Protein AF-A0A3D5T058-F1 (afdb_monomer)

Sequence (94 aa):
LSMILLTVPLFYPLVQQLGFDLVWFGIIVVVITEISLITPPVGLNVFVLRGVLPEVPTREVFRGVFPFICADVVRLAILVAFPAITLWLTRFVR

Radius of gyration: 16.24 Å; Cα contacts (8 Å, |Δi|>4): 51; chains: 1; bounding box: 35×26×45 Å

Solvent-accessible surface area (backbone atoms only — not comparable to full-atom values): 5470 Å² total; per-residue (Å²): 110,73,63,55,72,53,48,47,73,66,44,46,64,56,42,52,73,74,69,50,63,65,66,57,51,49,52,51,54,51,54,55,50,56,51,45,34,61,38,83,92,64,16,47,60,58,55,55,48,38,74,77,41,74,87,56,56,69,69,58,55,51,59,70,43,44,65,55,54,54,52,50,51,52,52,48,52,49,46,68,76,37,53,62,68,66,42,50,62,57,64,74,75,105

Secondary structure (DSSP, 8-state):
-HHHHHHHHHHHHHHHHTT--HHHHHHHHHHHHHHHHHSTTT-HHHHHHHHH-TTS-HHHHHHHHHHHHHHHHHHHHHHHH-HHHHHHHHHHH-

pLDDT: mean 85.31, std 6.49, range [55.47, 93.81]

Mean predicted aligned error: 5.96 Å

Foldseek 3Di:
DVVCVVCCVVCVVVCVVVVHDSQLVVVLSVLVVVLVCCDPPNNVVLVVVCVVVVPDPSVVSNVVCVVVSVVSVVVSVCCVVCVCVSCVVVVVVD

Structure (mmCIF, N/CA/C/O backbone):
data_AF-A0A3D5T058-F1
#
_entry.id   AF-A0A3D5T058-F1
#
loop_
_atom_site.group_PDB
_atom_site.id
_atom_site.type_symbol
_atom_site.label_atom_id
_atom_site.label_alt_id
_atom_site.label_comp_id
_atom_site.label_asym_id
_atom_site.label_entity_id
_atom_site.label_seq_id
_atom_site.pdbx_PDB_ins_code
_atom_site.Cartn_x
_atom_site.Cartn_y
_atom_site.Cartn_z
_atom_site.occupancy
_atom_site.B_iso_or_equiv
_atom_site.auth_seq_id
_atom_site.auth_comp_id
_atom_site.auth_asym_id
_atom_site.auth_atom_id
_atom_site.pdbx_PDB_model_num
ATOM 1 N N . LEU A 1 1 ? 6.895 7.338 -0.029 1.00 65.44 1 LEU A N 1
ATOM 2 C CA . LEU A 1 1 ? 7.170 7.773 1.363 1.00 65.44 1 LEU A CA 1
ATOM 3 C C . LEU A 1 1 ? 6.514 9.115 1.691 1.00 65.44 1 LEU A C 1
ATOM 5 O O . LEU A 1 1 ? 5.745 9.164 2.640 1.00 65.44 1 LEU A O 1
ATOM 9 N N . SER A 1 2 ? 6.699 10.158 0.872 1.00 75.19 2 SER A N 1
ATOM 10 C CA . SER A 1 2 ? 6.047 11.468 1.071 1.00 75.19 2 SER A CA 1
ATOM 11 C C . SER A 1 2 ? 4.515 11.405 1.140 1.00 75.19 2 SER A C 1
ATOM 13 O O . SER A 1 2 ? 3.913 12.145 1.905 1.00 75.19 2 SER A O 1
ATOM 15 N N . MET A 1 3 ? 3.883 10.485 0.400 1.00 80.12 3 MET A N 1
ATOM 16 C CA . MET A 1 3 ? 2.431 10.289 0.458 1.00 80.12 3 MET A CA 1
ATOM 17 C C . MET A 1 3 ? 1.959 9.846 1.852 1.00 80.12 3 MET A C 1
ATOM 19 O O . MET A 1 3 ? 1.044 10.467 2.370 1.00 80.12 3 MET A O 1
ATOM 23 N N . ILE A 1 4 ? 2.619 8.861 2.488 1.00 84.56 4 ILE A N 1
ATOM 24 C CA . ILE A 1 4 ? 2.294 8.391 3.853 1.00 84.56 4 ILE A CA 1
ATOM 25 C C . ILE A 1 4 ? 2.375 9.539 4.857 1.00 84.56 4 ILE A C 1
ATOM 27 O O . ILE A 1 4 ? 1.473 9.716 5.670 1.00 84.56 4 ILE A O 1
ATOM 31 N N . LEU A 1 5 ? 3.462 10.314 4.811 1.00 86.56 5 LEU A N 1
ATOM 32 C CA . LEU A 1 5 ? 3.704 11.394 5.770 1.00 86.56 5 LEU A CA 1
ATOM 33 C C . LEU A 1 5 ? 2.637 12.490 5.701 1.00 86.56 5 LEU A C 1
ATOM 35 O O . LEU A 1 5 ? 2.419 13.180 6.689 1.00 86.56 5 LEU A O 1
ATOM 39 N N . LEU A 1 6 ? 1.970 12.636 4.555 1.00 88.31 6 LEU A N 1
ATOM 40 C CA . LEU A 1 6 ? 0.861 13.567 4.381 1.00 88.31 6 LEU A CA 1
ATOM 41 C C . LEU A 1 6 ? -0.487 12.924 4.722 1.00 88.31 6 LEU A C 1
ATOM 43 O O . LEU A 1 6 ? -1.290 13.534 5.424 1.00 88.31 6 LEU A O 1
ATOM 47 N N . THR A 1 7 ? -0.754 11.701 4.255 1.00 86.06 7 THR A N 1
ATOM 48 C CA . THR A 1 7 ? -2.057 11.057 4.464 1.00 86.06 7 THR A CA 1
ATOM 49 C C . THR A 1 7 ? -2.247 10.560 5.890 1.00 86.06 7 THR A C 1
ATOM 51 O O . THR A 1 7 ? -3.319 10.753 6.448 1.00 86.06 7 THR A O 1
ATOM 54 N N . VAL A 1 8 ? -1.243 9.965 6.534 1.00 90.06 8 VAL A N 1
ATOM 55 C CA . VAL A 1 8 ? -1.407 9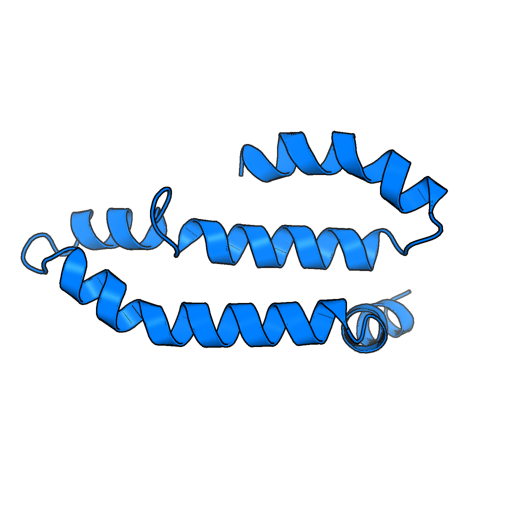.421 7.892 1.00 90.06 8 VAL A CA 1
ATOM 56 C C . VAL A 1 8 ? -1.863 10.480 8.896 1.00 90.06 8 VAL A C 1
ATOM 58 O O . VAL A 1 8 ? -2.932 10.284 9.461 1.00 90.06 8 VAL A O 1
ATOM 61 N N . PRO A 1 9 ? -1.157 11.603 9.124 1.00 90.56 9 PRO A N 1
ATOM 62 C CA . PRO A 1 9 ? -1.579 12.578 10.133 1.00 90.56 9 PRO A CA 1
ATOM 63 C C . PRO A 1 9 ? -2.902 13.268 9.783 1.00 90.56 9 PRO A C 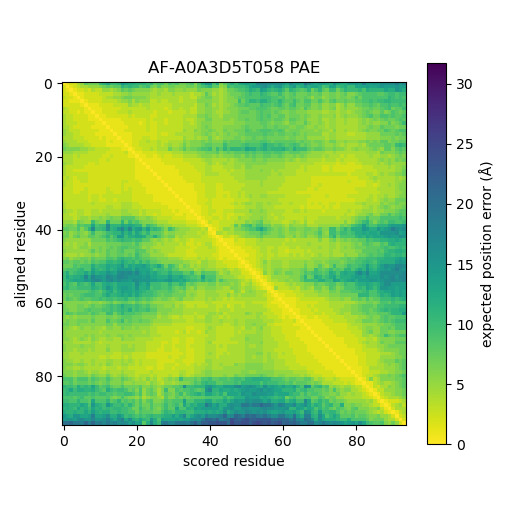1
ATOM 65 O O . PRO A 1 9 ? -3.636 13.662 10.684 1.00 90.56 9 PRO A O 1
ATOM 68 N N . LEU A 1 10 ? -3.231 13.376 8.491 1.00 92.19 10 LEU A N 1
ATOM 69 C CA . LEU A 1 10 ? -4.496 13.944 8.033 1.00 92.19 10 LEU A CA 1
ATOM 70 C C . LEU A 1 10 ? -5.685 13.013 8.320 1.00 92.19 10 LEU A C 1
ATOM 72 O O . LEU A 1 10 ? -6.721 13.462 8.806 1.00 92.19 10 LEU A O 1
ATOM 76 N N . PHE A 1 11 ? -5.542 11.718 8.029 1.00 90.81 11 PHE A N 1
ATOM 77 C CA . PHE A 1 11 ? -6.620 10.732 8.161 1.00 90.81 11 PHE A CA 1
ATOM 78 C C . PHE A 1 11 ? -6.672 10.069 9.543 1.00 90.81 11 PHE A C 1
ATOM 80 O O . PHE A 1 11 ? -7.738 9.618 9.952 1.00 90.81 11 PHE A O 1
ATOM 87 N N . TYR A 1 12 ? -5.570 10.052 10.294 1.00 90.69 12 TYR A N 1
ATOM 88 C CA . TYR A 1 12 ? -5.487 9.500 11.648 1.00 90.69 12 TYR A CA 1
ATOM 89 C C . TYR A 1 12 ? -6.613 9.981 12.581 1.00 90.69 12 TYR A C 1
ATOM 91 O O . TYR A 1 12 ? -7.327 9.129 13.115 1.00 90.69 12 TYR A O 1
ATOM 99 N N . PRO A 1 13 ? -6.844 11.300 12.770 1.00 92.94 13 PRO A N 1
ATOM 100 C CA . PRO A 1 13 ? -7.889 11.759 13.683 1.00 92.94 13 PRO A CA 1
ATOM 101 C C . PRO A 1 13 ? -9.289 11.373 13.198 1.00 92.94 13 PRO A C 1
ATOM 103 O O . PRO A 1 13 ? -10.183 11.183 14.016 1.00 92.94 13 PRO A O 1
ATOM 106 N N . LEU A 1 14 ? -9.491 11.239 11.885 1.00 93.50 14 LEU A N 1
ATOM 107 C CA . LEU A 1 14 ? -10.770 10.844 11.297 1.00 93.50 14 LEU A CA 1
ATOM 108 C C . LEU A 1 14 ? -11.047 9.353 11.527 1.00 93.50 14 LEU A C 1
ATOM 110 O O . LEU A 1 14 ? -12.131 8.986 11.968 1.00 93.50 14 LEU A O 1
ATOM 114 N N . VAL A 1 15 ? -10.046 8.499 11.308 1.00 92.25 15 VAL A N 1
ATOM 115 C CA . VAL A 1 15 ? -10.118 7.053 11.573 1.00 92.25 15 VAL A CA 1
ATOM 116 C C . VAL A 1 15 ? -10.371 6.786 13.058 1.00 92.25 15 VAL A C 1
ATOM 118 O O . VAL A 1 15 ? -11.220 5.962 13.397 1.00 92.25 15 VAL A O 1
ATOM 121 N N . GLN A 1 16 ? -9.693 7.528 13.939 1.00 92.25 16 GLN A N 1
ATOM 122 C CA . GLN A 1 16 ? -9.885 7.427 15.385 1.00 92.25 16 GLN A CA 1
ATOM 123 C C . GLN A 1 16 ? -11.303 7.836 15.811 1.00 92.25 16 GLN A C 1
ATOM 125 O O . GLN A 1 16 ? -11.922 7.143 16.614 1.00 92.25 16 GLN A O 1
ATOM 130 N N . GLN A 1 17 ? -11.838 8.931 15.260 1.00 92.69 17 GLN A N 1
ATOM 131 C CA . GLN A 1 17 ? -13.201 9.397 15.552 1.00 92.69 17 GLN A CA 1
ATOM 132 C C . GLN A 1 17 ? -14.280 8.420 15.079 1.00 92.69 17 GLN A C 1
ATOM 134 O O . GLN A 1 17 ? -15.310 8.278 15.731 1.00 92.69 17 GLN A O 1
ATOM 139 N N . LEU A 1 18 ? -14.034 7.722 13.970 1.00 91.38 18 LEU A N 1
ATOM 140 C CA . LEU A 1 18 ? -14.924 6.683 13.451 1.00 91.38 18 LEU A CA 1
ATOM 141 C C . LEU A 1 18 ? -14.836 5.361 14.240 1.00 91.38 18 LEU A C 1
ATOM 143 O O . LEU A 1 18 ? -15.585 4.433 13.947 1.00 91.38 18 LEU A O 1
ATOM 147 N N . GLY A 1 19 ? -13.948 5.262 15.239 1.00 87.62 19 GLY A N 1
ATOM 148 C CA . GLY A 1 19 ? -13.801 4.081 16.094 1.00 87.62 19 GLY A CA 1
ATOM 149 C C . GLY A 1 19 ? -13.049 2.914 15.449 1.00 87.62 19 GLY A C 1
ATOM 150 O O . GLY A 1 19 ? -13.122 1.792 15.948 1.00 87.62 19 GLY A O 1
ATOM 151 N N . PHE A 1 20 ? -12.333 3.150 14.347 1.00 87.38 20 PHE A N 1
ATOM 152 C CA . PHE A 1 20 ? -11.522 2.120 13.696 1.00 87.38 20 PHE A CA 1
ATOM 153 C C . PHE A 1 20 ? -10.194 1.888 14.430 1.00 87.38 20 PHE A C 1
ATOM 155 O O . PHE A 1 20 ? -9.625 2.799 15.036 1.00 87.38 20 PHE A O 1
ATOM 162 N N . ASP A 1 21 ? -9.661 0.665 14.332 1.00 87.94 21 ASP A N 1
ATOM 163 C CA . ASP A 1 21 ? -8.344 0.340 14.883 1.00 87.94 21 ASP A CA 1
ATOM 164 C C . ASP A 1 21 ? -7.231 0.990 14.039 1.00 87.94 21 ASP A C 1
ATOM 166 O O . ASP A 1 21 ? -7.137 0.819 12.819 1.00 87.94 21 ASP A O 1
ATOM 170 N N . LEU A 1 22 ? -6.360 1.741 14.708 1.00 89.06 22 LEU A N 1
ATOM 171 C CA . LEU A 1 22 ? -5.262 2.476 14.083 1.00 89.06 22 LEU A CA 1
ATOM 172 C C . LEU A 1 22 ? -4.167 1.555 13.527 1.00 89.06 22 LEU A C 1
ATOM 174 O O . LEU A 1 22 ? -3.475 1.930 12.582 1.00 89.06 22 LEU A O 1
ATOM 178 N N . VAL A 1 23 ? -4.024 0.347 14.075 1.00 88.44 23 VAL A N 1
ATOM 179 C CA . VAL A 1 23 ? -3.122 -0.686 13.554 1.00 88.44 23 VAL A CA 1
ATOM 180 C C . VAL A 1 23 ? -3.624 -1.177 12.203 1.00 88.44 23 VAL A C 1
ATOM 182 O O . VAL A 1 23 ? -2.847 -1.248 11.254 1.00 88.44 23 VAL A O 1
ATOM 185 N N . TRP A 1 24 ? -4.926 -1.455 12.088 1.00 89.62 24 TRP A N 1
ATOM 186 C CA . TRP A 1 24 ? -5.548 -1.835 10.815 1.00 89.62 24 TRP A CA 1
ATOM 187 C C . TRP A 1 24 ? -5.341 -0.749 9.755 1.00 89.62 24 TRP A C 1
ATOM 189 O O . TRP A 1 24 ? -4.886 -1.037 8.646 1.00 89.62 24 TRP A O 1
ATOM 199 N N . PHE A 1 25 ? -5.584 0.511 10.124 1.00 89.94 25 PHE A N 1
ATOM 200 C CA . PHE A 1 25 ? -5.338 1.648 9.240 1.00 89.94 25 PHE A CA 1
ATOM 201 C C . PHE A 1 25 ? -3.865 1.751 8.821 1.00 89.94 25 PHE A C 1
ATOM 203 O O . PHE A 1 25 ? -3.573 1.900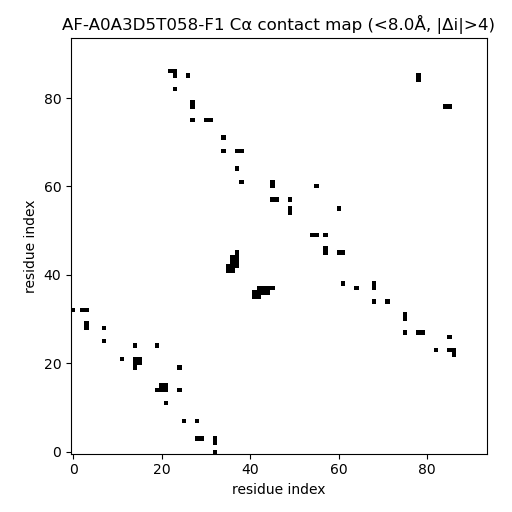 7.635 1.00 89.94 25 PHE A O 1
ATOM 210 N N . GLY A 1 26 ? -2.930 1.609 9.765 1.00 89.75 26 GLY A N 1
ATOM 211 C CA . GLY A 1 26 ? -1.497 1.619 9.479 1.00 89.75 26 GLY A CA 1
ATOM 212 C C . GLY A 1 26 ? -1.085 0.529 8.487 1.0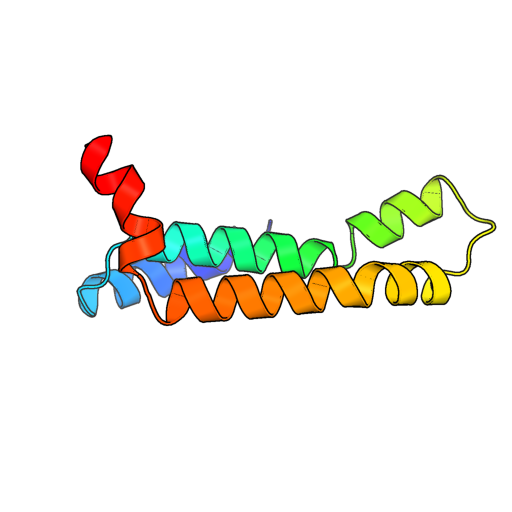0 89.75 26 GLY A C 1
ATOM 213 O O . GLY A 1 26 ? -0.371 0.817 7.527 1.00 89.75 26 GLY A O 1
ATOM 214 N N . ILE A 1 27 ? -1.588 -0.697 8.662 1.00 90.00 27 ILE A N 1
ATOM 215 C CA . ILE A 1 27 ? -1.324 -1.817 7.747 1.00 90.00 27 ILE A CA 1
ATOM 216 C C . ILE A 1 27 ? -1.822 -1.491 6.335 1.00 90.00 27 ILE A C 1
ATOM 218 O O . ILE A 1 27 ? -1.081 -1.670 5.369 1.00 90.00 27 ILE A O 1
ATOM 222 N N . ILE A 1 28 ? -3.040 -0.961 6.200 1.00 90.75 28 ILE A N 1
ATOM 223 C CA . ILE A 1 28 ? -3.593 -0.571 4.895 1.00 90.75 28 ILE A CA 1
ATOM 224 C C . ILE A 1 28 ? -2.727 0.492 4.223 1.00 90.75 28 ILE A C 1
ATOM 226 O O . ILE A 1 28 ? -2.410 0.369 3.040 1.00 90.75 28 ILE A O 1
ATOM 230 N N . VAL A 1 29 ? -2.317 1.522 4.963 1.00 90.69 29 VAL A N 1
ATOM 231 C CA . VAL A 1 29 ? -1.473 2.592 4.421 1.00 90.69 29 VAL A CA 1
ATOM 232 C C . VAL A 1 29 ? -0.128 2.048 3.933 1.00 90.69 29 VAL A C 1
ATOM 234 O O . VAL A 1 29 ? 0.347 2.459 2.869 1.00 90.69 29 VAL A O 1
ATOM 237 N N . VAL A 1 30 ? 0.475 1.108 4.667 1.00 90.06 30 VAL A N 1
ATOM 238 C CA . VAL A 1 30 ? 1.720 0.442 4.258 1.00 90.06 30 VAL A CA 1
ATOM 239 C C . VAL A 1 30 ? 1.511 -0.343 2.964 1.00 90.06 30 VAL A C 1
ATOM 241 O O . VAL A 1 30 ? 2.239 -0.106 2.002 1.00 90.06 30 VAL A O 1
ATOM 244 N N . VAL A 1 31 ? 0.482 -1.192 2.896 1.00 90.06 31 VAL A N 1
ATOM 245 C CA . VAL A 1 31 ? 0.179 -2.008 1.706 1.00 90.06 31 VAL A CA 1
ATOM 246 C C . VAL A 1 31 ? -0.080 -1.132 0.477 1.00 90.06 31 VAL A C 1
ATOM 248 O O . VAL A 1 31 ? 0.497 -1.361 -0.582 1.00 90.06 31 VAL A O 1
ATOM 251 N N . ILE A 1 32 ? -0.891 -0.079 0.606 1.00 89.88 32 ILE A N 1
ATOM 252 C CA . ILE A 1 32 ? -1.151 0.863 -0.496 1.00 89.88 32 ILE A CA 1
ATOM 253 C C . ILE A 1 32 ? 0.147 1.534 -0.956 1.00 89.88 32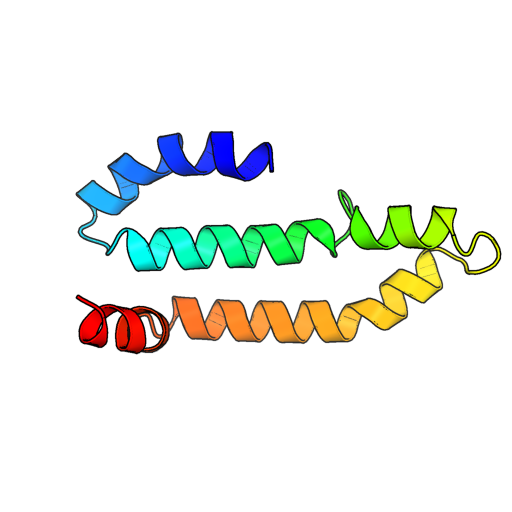 ILE A C 1
ATOM 255 O O . ILE A 1 32 ? 0.357 1.757 -2.152 1.00 89.88 32 ILE A O 1
ATOM 259 N N . THR A 1 33 ? 1.042 1.844 -0.020 1.00 89.38 33 THR A N 1
ATOM 260 C CA . THR A 1 33 ? 2.322 2.460 -0.362 1.00 89.38 33 THR A CA 1
ATOM 261 C C . THR A 1 33 ? 3.237 1.496 -1.100 1.00 89.38 33 THR A C 1
ATOM 263 O O . THR A 1 33 ? 3.852 1.918 -2.078 1.00 89.38 33 THR A O 1
ATOM 266 N N . GLU A 1 34 ? 3.300 0.222 -0.717 1.00 88.44 34 GLU A N 1
ATOM 267 C CA . GLU A 1 34 ? 4.021 -0.796 -1.494 1.00 88.44 34 GLU A CA 1
ATOM 268 C C . GLU A 1 34 ? 3.512 -0.857 -2.939 1.00 88.44 34 GLU A C 1
ATOM 270 O O . GLU A 1 34 ? 4.304 -0.768 -3.879 1.00 88.44 34 GLU A O 1
ATOM 275 N N . ILE A 1 35 ? 2.189 -0.893 -3.125 1.00 89.38 35 ILE A N 1
ATOM 276 C CA . ILE A 1 35 ? 1.560 -0.926 -4.454 1.00 89.38 35 ILE A CA 1
ATOM 277 C C . ILE A 1 35 ? 1.945 0.315 -5.272 1.00 89.38 35 ILE A C 1
ATOM 279 O O . ILE A 1 35 ? 2.250 0.209 -6.465 1.00 89.38 35 ILE A O 1
ATOM 283 N N . SER A 1 36 ? 1.990 1.493 -4.640 1.00 88.38 36 SER A N 1
ATOM 284 C CA . SER A 1 36 ? 2.392 2.744 -5.298 1.00 88.38 36 SER A CA 1
ATOM 285 C C . SER A 1 36 ? 3.838 2.730 -5.807 1.00 88.38 36 SER A C 1
ATOM 287 O O . SER A 1 36 ? 4.133 3.359 -6.819 1.00 88.38 36 SER A O 1
ATOM 289 N N . LEU A 1 37 ? 4.742 1.997 -5.147 1.00 87.62 37 LEU A N 1
ATOM 290 C CA . LEU A 1 37 ? 6.151 1.914 -5.554 1.00 87.62 37 LEU A CA 1
ATOM 291 C C . LEU A 1 37 ? 6.348 1.064 -6.813 1.00 87.62 37 LEU A C 1
ATOM 293 O O . LEU A 1 37 ? 7.372 1.182 -7.487 1.00 87.62 37 LEU A O 1
ATOM 297 N N . ILE A 1 38 ? 5.375 0.213 -7.123 1.00 86.44 38 ILE A N 1
ATOM 298 C CA . ILE A 1 38 ? 5.431 -0.760 -8.211 1.00 86.44 38 ILE A CA 1
ATOM 299 C C . ILE A 1 38 ? 4.543 -0.318 -9.391 1.00 86.44 38 ILE A C 1
ATOM 301 O O . ILE A 1 38 ? 4.870 -0.582 -10.547 1.00 86.44 38 ILE A O 1
ATOM 305 N N . THR A 1 39 ? 3.454 0.407 -9.123 1.00 85.06 39 THR A N 1
ATOM 306 C CA . THR A 1 39 ? 2.490 0.883 -10.130 1.00 85.06 39 THR A CA 1
ATOM 307 C C . THR A 1 39 ? 2.949 2.212 -10.767 1.00 85.06 39 THR A C 1
ATOM 309 O O . THR A 1 39 ? 3.403 3.111 -10.050 1.00 85.06 39 THR A O 1
ATOM 312 N N . PRO A 1 40 ? 2.827 2.405 -12.098 1.00 78.62 40 PRO A N 1
ATOM 313 C CA . PRO A 1 40 ? 3.056 3.718 -12.717 1.00 78.62 40 PRO A CA 1
ATOM 314 C C . PRO A 1 40 ? 1.956 4.695 -12.257 1.00 78.62 40 PRO A C 1
ATOM 316 O O . PRO A 1 40 ? 0.793 4.292 -12.247 1.00 78.62 40 PRO A O 1
ATOM 319 N N . PRO A 1 41 ? 2.251 5.946 -11.833 1.00 71.00 41 PRO A N 1
ATOM 320 C CA . PRO A 1 41 ? 3.297 6.864 -12.312 1.00 71.00 41 PRO A CA 1
ATOM 321 C C . PRO A 1 41 ? 4.565 6.966 -11.450 1.00 71.00 41 PRO A C 1
ATOM 323 O O . PRO A 1 41 ? 5.560 7.508 -11.924 1.00 71.00 41 PRO A O 1
ATOM 326 N N . VAL A 1 42 ? 4.547 6.476 -10.203 1.00 81.25 42 VAL A N 1
ATOM 327 C CA . VAL A 1 42 ? 5.724 6.537 -9.320 1.00 81.25 42 VAL A CA 1
ATOM 328 C C . VAL A 1 42 ? 6.700 5.435 -9.690 1.00 81.25 42 VAL A C 1
ATOM 330 O O . VAL A 1 42 ? 7.863 5.747 -9.912 1.00 81.25 42 VAL A O 1
ATOM 333 N N . GLY A 1 43 ? 6.229 4.178 -9.770 1.00 79.44 43 GLY A N 1
ATOM 334 C CA . GLY A 1 43 ? 6.941 3.029 -10.348 1.00 79.44 43 GLY A CA 1
ATOM 335 C C . GLY A 1 43 ? 8.410 2.897 -9.944 1.00 79.44 43 GLY A C 1
ATOM 336 O O . GLY A 1 43 ? 9.211 2.405 -10.736 1.00 79.44 43 GLY A O 1
ATOM 337 N N . LEU A 1 44 ? 8.783 3.391 -8.760 1.00 86.44 44 LEU A N 1
ATOM 338 C CA . LEU A 1 44 ? 10.169 3.648 -8.383 1.00 86.44 44 LEU A CA 1
ATOM 339 C C . LEU A 1 44 ? 11.017 2.385 -8.520 1.00 86.44 44 LEU A C 1
ATOM 341 O O . LEU A 1 44 ? 12.103 2.439 -9.089 1.00 86.44 44 LEU A O 1
ATOM 345 N N . ASN A 1 45 ? 10.488 1.241 -8.085 1.00 85.12 45 ASN A N 1
ATOM 346 C CA . ASN A 1 45 ? 11.189 -0.037 -8.178 1.00 85.12 45 ASN A CA 1
ATOM 347 C C . ASN A 1 45 ? 11.440 -0.438 -9.643 1.00 85.12 45 ASN A C 1
ATOM 349 O O . ASN A 1 45 ? 12.525 -0.904 -9.981 1.00 85.12 45 ASN A O 1
ATOM 353 N N . VAL A 1 46 ? 10.466 -0.200 -10.528 1.00 83.88 46 VAL A N 1
ATOM 354 C CA . VAL A 1 46 ? 10.571 -0.471 -11.972 1.00 83.88 46 VAL A CA 1
ATOM 355 C C . VAL A 1 46 ? 11.562 0.485 -12.649 1.00 83.88 46 VAL A C 1
ATOM 357 O O . VAL A 1 46 ? 12.331 0.066 -13.514 1.00 83.88 46 VAL A O 1
ATOM 360 N N . PHE A 1 47 ? 11.599 1.756 -12.240 1.00 83.38 47 PHE A N 1
ATOM 361 C CA . PHE A 1 47 ? 12.547 2.740 -12.772 1.00 83.38 47 PHE A CA 1
ATOM 362 C C . PHE A 1 47 ? 13.984 2.498 -12.305 1.00 83.38 47 PHE A C 1
ATOM 364 O O . PHE A 1 47 ? 14.905 2.617 -13.111 1.00 83.38 47 PHE A O 1
ATOM 371 N N . VAL A 1 48 ? 14.183 2.102 -11.045 1.00 86.06 48 VAL A N 1
ATOM 372 C CA . VAL A 1 48 ? 15.499 1.692 -10.532 1.00 86.06 48 VAL A CA 1
ATOM 373 C C . VAL A 1 48 ? 16.000 0.462 -11.288 1.00 86.06 48 VAL A C 1
ATOM 375 O O . VAL A 1 48 ? 17.152 0.443 -11.717 1.00 86.06 48 VAL A O 1
ATOM 378 N N . LEU A 1 49 ? 15.130 -0.523 -11.540 1.00 83.69 49 LEU A N 1
ATOM 379 C CA . LEU A 1 49 ? 15.483 -1.711 -12.322 1.00 83.69 49 LEU A CA 1
ATOM 380 C C . LEU A 1 49 ? 15.928 -1.348 -13.748 1.00 83.69 49 LEU A C 1
ATOM 382 O O . LEU A 1 49 ? 16.899 -1.906 -14.253 1.00 83.69 49 LEU A O 1
ATOM 386 N N . ARG A 1 50 ? 15.273 -0.363 -14.376 1.00 79.81 50 ARG A N 1
ATOM 387 C CA . ARG A 1 50 ? 15.671 0.161 -15.693 1.00 79.81 50 ARG A CA 1
ATOM 388 C C . ARG A 1 50 ? 17.062 0.816 -15.676 1.00 79.81 50 ARG A C 1
ATOM 390 O O . ARG A 1 50 ? 17.746 0.804 -16.692 1.00 79.81 50 ARG A O 1
ATOM 397 N N . GLY A 1 51 ? 17.490 1.374 -14.543 1.00 82.31 51 GLY A N 1
ATOM 398 C CA . GLY A 1 51 ? 18.849 1.900 -14.373 1.00 82.31 51 GLY A CA 1
ATOM 399 C C . GLY A 1 51 ? 19.932 0.815 -14.392 1.00 82.31 51 GLY A C 1
ATOM 400 O O . GLY A 1 51 ? 21.063 1.097 -14.774 1.00 82.31 51 GLY A O 1
ATOM 401 N N . VAL A 1 52 ? 19.580 -0.420 -14.019 1.00 86.38 52 VAL A N 1
ATOM 402 C CA . VAL A 1 52 ? 20.484 -1.586 -14.015 1.00 86.38 52 VAL A CA 1
ATOM 403 C C . VAL A 1 52 ? 20.390 -2.382 -15.324 1.00 86.38 52 VAL A C 1
ATOM 405 O O . VAL A 1 52 ? 21.389 -2.922 -15.787 1.00 86.38 52 VAL A O 1
ATOM 408 N N . LEU A 1 53 ? 19.202 -2.438 -15.935 1.00 84.25 53 LEU A N 1
ATOM 409 C CA . LEU A 1 53 ? 18.912 -3.173 -17.171 1.00 84.25 53 LEU A CA 1
ATOM 410 C C . LEU A 1 53 ? 18.336 -2.225 -18.241 1.00 84.25 53 LEU A C 1
ATOM 412 O O . LEU A 1 53 ? 17.129 -2.247 -18.501 1.00 84.25 53 LEU A O 1
ATOM 416 N N . PRO A 1 54 ? 19.172 -1.381 -18.876 1.00 79.75 54 PRO A N 1
ATOM 417 C CA . PRO A 1 54 ? 18.711 -0.367 -19.829 1.00 79.75 54 PRO A CA 1
ATOM 418 C C . PRO A 1 54 ? 18.142 -0.954 -21.130 1.00 79.75 54 PRO A C 1
ATOM 420 O O . PRO A 1 54 ? 17.427 -0.259 -21.851 1.00 79.75 54 PRO A O 1
ATOM 423 N N . GLU A 1 55 ? 18.443 -2.220 -21.419 1.00 82.88 55 GLU A N 1
ATOM 424 C CA . GLU A 1 55 ? 18.065 -2.912 -22.658 1.00 82.88 55 GLU A CA 1
ATOM 425 C C . GLU A 1 55 ? 16.616 -3.410 -22.648 1.00 82.88 55 GLU A C 1
ATOM 427 O O . GLU A 1 55 ? 16.032 -3.653 -23.702 1.00 82.88 55 GLU A O 1
ATOM 432 N N . VAL A 1 56 ? 16.007 -3.521 -21.462 1.00 82.88 56 VAL A N 1
ATOM 433 C CA . VAL A 1 56 ? 14.621 -3.972 -21.321 1.00 82.88 56 VAL A CA 1
ATOM 434 C C . VAL A 1 56 ? 13.677 -2.769 -21.406 1.00 82.88 56 VAL A C 1
ATOM 436 O O . VAL A 1 56 ? 13.765 -1.843 -20.588 1.00 82.88 56 VAL A O 1
ATOM 439 N N . PRO A 1 57 ? 12.711 -2.761 -22.343 1.00 83.62 57 PRO A N 1
ATOM 440 C CA . PRO A 1 57 ? 11.715 -1.707 -22.411 1.00 83.62 57 PRO A CA 1
ATOM 441 C C . PRO A 1 57 ? 10.900 -1.649 -21.117 1.00 83.62 57 PRO A C 1
ATOM 443 O O . PRO A 1 57 ? 10.347 -2.647 -20.660 1.00 83.62 57 PRO A O 1
ATOM 446 N N . THR A 1 58 ? 10.712 -0.450 -20.565 1.00 80.31 58 THR A N 1
ATOM 447 C CA . THR A 1 58 ? 9.883 -0.231 -19.364 1.00 80.31 58 THR A CA 1
ATOM 448 C C . THR A 1 58 ? 8.474 -0.826 -19.494 1.00 80.31 58 THR A C 1
ATOM 450 O O . THR A 1 58 ? 7.908 -1.309 -18.517 1.00 80.31 58 THR A O 1
ATOM 453 N N . ARG A 1 59 ? 7.925 -0.862 -20.716 1.00 82.88 59 ARG A N 1
ATOM 454 C CA . ARG A 1 59 ? 6.633 -1.493 -21.023 1.00 82.88 59 ARG A CA 1
ATOM 455 C C . ARG A 1 59 ? 6.624 -3.002 -20.752 1.00 82.88 59 ARG A C 1
ATOM 457 O O . ARG A 1 59 ? 5.607 -3.516 -20.297 1.00 82.88 59 ARG A O 1
ATOM 464 N N . GLU A 1 60 ? 7.721 -3.706 -21.021 1.00 84.19 60 GLU A N 1
ATOM 465 C CA . GLU A 1 60 ? 7.829 -5.147 -20.764 1.00 84.19 60 GLU A CA 1
ATOM 466 C C . GLU A 1 60 ? 7.930 -5.437 -19.269 1.00 84.19 60 GLU A C 1
ATOM 468 O O . GLU A 1 60 ? 7.236 -6.327 -18.776 1.00 84.19 60 GLU A O 1
ATOM 473 N N . VAL A 1 61 ? 8.692 -4.620 -18.534 1.00 84.75 61 VAL A N 1
ATOM 474 C CA . VAL A 1 61 ? 8.787 -4.727 -17.071 1.00 84.75 61 VAL A CA 1
ATOM 475 C C . VAL A 1 61 ? 7.419 -4.502 -16.427 1.00 84.75 61 VAL A C 1
ATOM 477 O O . VAL A 1 61 ? 6.964 -5.331 -15.643 1.00 84.75 61 VAL A O 1
ATOM 480 N N . PHE A 1 62 ? 6.702 -3.442 -16.817 1.00 83.69 62 PHE A N 1
ATOM 481 C CA . PHE A 1 62 ? 5.349 -3.201 -16.309 1.00 83.69 62 PHE A CA 1
ATOM 482 C C . PHE A 1 62 ? 4.370 -4.322 -16.673 1.00 83.69 62 PHE A C 1
ATOM 484 O O . PHE A 1 62 ? 3.517 -4.664 -15.858 1.00 83.69 62 PHE A O 1
ATOM 491 N N . ARG A 1 63 ? 4.505 -4.942 -17.853 1.00 85.25 63 ARG A N 1
ATOM 492 C CA . ARG A 1 63 ? 3.674 -6.093 -18.234 1.00 85.25 63 ARG A CA 1
ATOM 493 C C . ARG A 1 63 ? 3.947 -7.315 -17.353 1.00 85.25 63 ARG A C 1
ATOM 495 O O . ARG A 1 63 ? 3.003 -8.011 -16.996 1.00 85.25 63 ARG A O 1
ATOM 502 N N . GLY A 1 64 ? 5.207 -7.565 -16.995 1.00 86.31 64 GLY A N 1
ATOM 503 C CA . GLY A 1 64 ? 5.585 -8.654 -16.085 1.00 86.31 64 GLY A CA 1
ATOM 504 C C . GLY A 1 64 ? 5.149 -8.416 -14.638 1.00 86.31 64 GLY A C 1
ATOM 505 O O . GLY A 1 64 ? 4.820 -9.354 -13.921 1.00 86.31 64 GLY A O 1
ATOM 506 N N . VAL A 1 65 ? 5.093 -7.153 -14.224 1.00 86.69 65 VAL A N 1
ATOM 507 C CA . VAL A 1 65 ? 4.698 -6.735 -12.874 1.00 86.69 65 VAL A CA 1
ATOM 508 C C . VAL A 1 65 ? 3.175 -6.651 -12.701 1.00 86.69 65 VAL A C 1
ATOM 510 O O . VAL A 1 65 ? 2.668 -6.818 -11.595 1.00 86.69 65 VAL A O 1
ATOM 513 N N . PHE A 1 66 ? 2.421 -6.450 -13.781 1.00 87.50 66 PHE A N 1
ATOM 514 C CA . PHE A 1 66 ? 0.958 -6.382 -13.763 1.00 87.50 66 PHE A CA 1
ATOM 515 C C . PHE A 1 66 ? 0.251 -7.505 -12.968 1.00 87.50 66 PHE A C 1
ATOM 517 O O . PHE A 1 66 ? -0.594 -7.172 -12.136 1.00 87.50 66 PHE A O 1
ATOM 524 N N . PRO A 1 67 ? 0.583 -8.807 -13.122 1.00 88.69 67 PRO A N 1
ATOM 525 C CA . PRO A 1 67 ? -0.032 -9.862 -12.310 1.00 88.69 67 PRO A CA 1
ATOM 526 C C . PRO A 1 67 ? 0.222 -9.701 -10.803 1.00 88.69 67 PRO A C 1
ATOM 528 O O . PRO A 1 67 ? -0.662 -10.020 -10.008 1.00 88.69 67 PRO A O 1
ATOM 531 N N . PHE A 1 68 ? 1.379 -9.166 -10.400 1.00 88.56 68 PHE A N 1
ATOM 532 C CA . PHE A 1 68 ? 1.669 -8.875 -8.992 1.00 88.56 68 PHE A CA 1
ATOM 533 C C . PHE A 1 68 ? 0.795 -7.740 -8.468 1.00 88.56 68 PHE A C 1
ATOM 535 O O . PHE A 1 68 ? 0.205 -7.878 -7.403 1.00 88.56 68 PHE A O 1
ATOM 542 N N . ILE A 1 69 ? 0.618 -6.672 -9.254 1.00 88.88 69 ILE A N 1
ATOM 543 C CA . ILE A 1 69 ? -0.288 -5.571 -8.897 1.00 88.88 69 ILE A CA 1
ATOM 544 C C . ILE A 1 69 ? -1.715 -6.100 -8.707 1.00 88.88 69 ILE A C 1
ATOM 546 O O . ILE A 1 69 ? -2.378 -5.753 -7.733 1.00 88.88 69 ILE A O 1
ATOM 550 N N . CYS A 1 70 ? -2.192 -6.976 -9.596 1.00 90.50 70 CYS A N 1
ATOM 551 C CA . CYS A 1 70 ? -3.506 -7.599 -9.440 1.00 90.50 70 CYS A CA 1
ATOM 552 C C . CYS A 1 70 ? -3.607 -8.420 -8.146 1.00 90.50 70 CYS A C 1
ATOM 554 O O . CYS A 1 70 ? -4.591 -8.285 -7.418 1.00 90.50 70 CYS A O 1
ATOM 556 N N . ALA A 1 71 ? -2.597 -9.236 -7.834 1.00 92.12 71 ALA A N 1
ATOM 557 C CA . ALA A 1 71 ? -2.560 -10.010 -6.595 1.00 92.12 71 ALA A CA 1
ATOM 558 C C . ALA A 1 71 ? -2.557 -9.105 -5.350 1.00 92.12 71 ALA A C 1
ATOM 560 O O . ALA A 1 71 ? -3.270 -9.380 -4.385 1.00 92.12 71 ALA A O 1
ATOM 561 N N . ASP A 1 72 ? -1.823 -7.994 -5.391 1.00 90.31 72 ASP A N 1
ATOM 562 C CA . ASP A 1 72 ? -1.773 -7.011 -4.314 1.00 90.31 72 ASP A CA 1
ATOM 563 C C . ASP A 1 72 ? -3.102 -6.284 -4.101 1.00 90.31 72 ASP A C 1
ATOM 565 O O . ASP A 1 72 ? -3.510 -6.064 -2.961 1.00 90.31 72 ASP A O 1
ATOM 569 N N . VAL A 1 73 ? -3.810 -5.939 -5.177 1.00 90.62 73 VAL A N 1
ATOM 570 C CA . VAL A 1 73 ? -5.144 -5.328 -5.088 1.00 90.62 73 VAL A CA 1
ATOM 571 C C . VAL A 1 73 ? -6.147 -6.311 -4.489 1.00 90.62 73 VAL A C 1
ATOM 573 O O . VAL A 1 73 ? -6.943 -5.928 -3.633 1.00 90.62 73 VAL A O 1
ATOM 576 N N . VAL A 1 74 ? -6.091 -7.587 -4.880 1.00 93.81 74 VAL A N 1
ATOM 577 C CA . VAL A 1 74 ? -6.928 -8.638 -4.281 1.00 93.81 74 VAL A CA 1
ATOM 578 C C . VAL A 1 74 ? -6.599 -8.805 -2.797 1.00 93.81 74 VAL A C 1
ATOM 580 O O . VAL A 1 74 ? -7.508 -8.816 -1.967 1.00 93.81 74 VAL A O 1
ATOM 583 N N . ARG A 1 75 ? -5.309 -8.861 -2.443 1.00 91.31 75 ARG A N 1
ATOM 584 C CA . ARG A 1 75 ? -4.842 -8.884 -1.050 1.00 91.31 75 ARG A CA 1
ATOM 585 C C . ARG A 1 75 ? -5.406 -7.698 -0.272 1.00 91.31 75 ARG A C 1
ATOM 587 O O . ARG A 1 75 ? -6.007 -7.896 0.778 1.00 91.31 75 ARG A O 1
ATOM 594 N N . LEU A 1 76 ? -5.267 -6.484 -0.796 1.00 91.31 76 LEU A N 1
ATOM 595 C CA . LEU A 1 76 ? -5.779 -5.269 -0.168 1.00 91.31 76 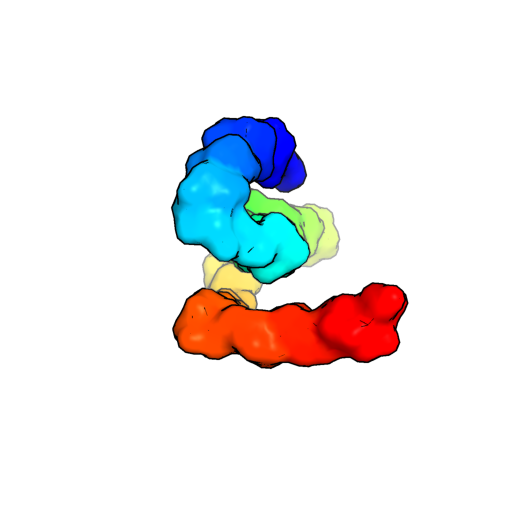LEU A CA 1
ATOM 596 C C . LEU A 1 76 ? -7.297 -5.336 0.042 1.00 91.31 76 LEU A C 1
ATOM 598 O O . LEU A 1 76 ? -7.766 -5.047 1.139 1.00 91.31 76 LEU A O 1
ATOM 602 N N . ALA A 1 77 ? -8.057 -5.760 -0.970 1.00 91.56 77 ALA A N 1
ATOM 603 C CA . ALA A 1 77 ? -9.507 -5.903 -0.867 1.00 91.56 77 ALA A CA 1
ATOM 604 C C . ALA A 1 77 ? -9.908 -6.876 0.253 1.00 91.56 77 ALA A C 1
ATOM 606 O O . ALA A 1 77 ? -10.824 -6.587 1.020 1.00 91.56 77 ALA A O 1
ATOM 607 N N . ILE A 1 78 ? -9.183 -7.989 0.400 1.00 90.94 78 ILE A N 1
ATOM 608 C CA . ILE A 1 78 ? -9.400 -8.958 1.481 1.00 90.94 78 ILE A CA 1
ATOM 609 C C . ILE A 1 78 ? -9.101 -8.331 2.850 1.00 90.94 78 ILE A C 1
ATOM 611 O O . ILE A 1 78 ? -9.903 -8.480 3.768 1.00 90.94 78 ILE A O 1
ATOM 615 N N . LEU A 1 79 ? -7.989 -7.605 3.003 1.00 88.00 79 LEU A N 1
ATOM 616 C CA . LEU A 1 79 ? -7.619 -6.974 4.281 1.00 88.00 79 LEU A CA 1
ATOM 617 C C . LEU A 1 79 ? -8.593 -5.855 4.692 1.00 88.00 79 LEU A C 1
ATOM 619 O O . LEU A 1 79 ? -8.843 -5.655 5.883 1.00 88.00 79 LEU A O 1
ATOM 623 N N . VAL A 1 80 ? -9.161 -5.143 3.716 1.00 87.38 80 VAL A N 1
ATOM 624 C CA . VAL A 1 80 ? -10.187 -4.116 3.950 1.00 87.38 80 VAL A CA 1
ATOM 625 C C . VAL A 1 80 ? -11.529 -4.754 4.318 1.00 87.38 80 VAL A C 1
ATOM 627 O O . VAL A 1 80 ? -12.166 -4.310 5.269 1.00 87.38 80 VAL A O 1
ATOM 630 N N . ALA A 1 81 ? -11.951 -5.800 3.599 1.00 87.38 81 ALA A N 1
ATOM 631 C CA . ALA A 1 81 ? -13.219 -6.489 3.849 1.00 87.38 81 ALA A CA 1
ATOM 632 C C . ALA A 1 81 ? -13.207 -7.307 5.150 1.00 87.38 81 ALA A C 1
ATOM 634 O O . ALA A 1 81 ? -14.235 -7.428 5.816 1.00 87.38 81 ALA A O 1
ATOM 635 N N . PHE A 1 82 ? -12.044 -7.837 5.537 1.00 88.06 82 PHE A N 1
ATOM 636 C CA . PHE A 1 82 ? -11.870 -8.664 6.729 1.00 88.06 82 PHE A CA 1
ATOM 637 C C . PHE A 1 82 ? -10.762 -8.115 7.652 1.00 88.06 82 PHE A C 1
ATOM 639 O O . PHE A 1 82 ? -9.701 -8.734 7.781 1.00 88.06 82 PHE A O 1
ATOM 646 N N . PRO A 1 83 ? -11.016 -7.011 8.391 1.00 79.88 83 PRO A N 1
ATOM 647 C CA . PRO A 1 83 ? -10.071 -6.432 9.359 1.00 79.88 83 PRO A CA 1
ATOM 648 C C . PRO A 1 83 ? -9.618 -7.412 10.448 1.00 79.88 83 PRO A C 1
ATOM 650 O O . PRO A 1 83 ? -8.560 -7.260 11.059 1.00 79.88 83 PRO A O 1
ATOM 653 N N . ALA A 1 84 ? -10.415 -8.451 10.701 1.00 77.44 84 ALA A N 1
ATOM 654 C CA . ALA A 1 84 ? -10.058 -9.512 11.627 1.00 77.44 84 ALA A CA 1
ATOM 655 C C . ALA A 1 84 ? -8.746 -10.209 11.230 1.00 77.44 84 ALA A C 1
ATOM 657 O O . ALA A 1 84 ? -7.980 -10.558 12.118 1.00 77.44 84 ALA A O 1
ATOM 658 N N . ILE A 1 85 ? -8.447 -10.357 9.931 1.00 77.75 85 ILE A N 1
ATOM 659 C CA . ILE A 1 85 ? -7.229 -11.029 9.445 1.00 77.75 85 ILE A CA 1
ATOM 660 C C . ILE A 1 85 ? -5.982 -10.230 9.830 1.00 77.75 85 ILE A C 1
ATOM 662 O O . ILE A 1 85 ? -5.031 -10.781 10.378 1.00 77.75 85 ILE A O 1
ATOM 666 N N . THR A 1 86 ? -5.998 -8.920 9.593 1.00 75.50 86 THR A N 1
ATOM 667 C CA . THR A 1 86 ? -4.892 -8.024 9.965 1.00 75.50 86 THR A CA 1
ATOM 668 C C . THR A 1 86 ? -4.725 -7.906 11.473 1.00 75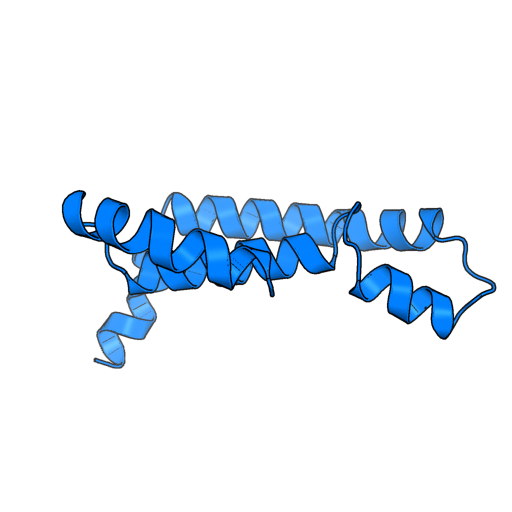.50 86 THR A C 1
ATOM 670 O O . THR A 1 86 ? -3.604 -7.808 11.960 1.00 75.50 86 THR A O 1
ATOM 673 N N . LEU A 1 87 ? -5.836 -7.908 12.217 1.00 78.12 87 LEU A N 1
ATOM 674 C CA . LEU A 1 87 ? -5.816 -7.687 13.659 1.0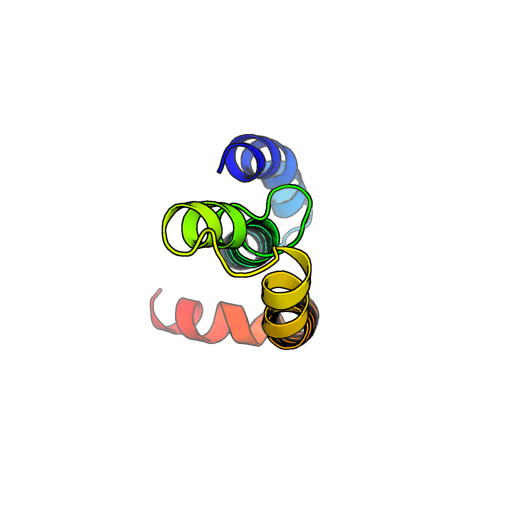0 78.12 87 LEU A CA 1
ATOM 675 C C . LEU A 1 87 ? -5.546 -8.968 14.449 1.00 78.12 87 LEU A C 1
ATOM 677 O O . LEU A 1 87 ? -5.179 -8.881 15.620 1.00 78.12 87 LEU A O 1
ATOM 681 N N . TRP A 1 88 ? -5.704 -10.138 13.822 1.00 80.19 88 TRP A N 1
ATOM 682 C CA . TRP A 1 88 ? -5.539 -11.443 14.455 1.00 80.19 88 TRP A CA 1
ATOM 683 C C . TRP A 1 88 ? -4.170 -11.565 15.115 1.00 80.19 88 TRP A C 1
ATOM 685 O O . TRP A 1 88 ? -4.097 -11.754 16.325 1.00 80.19 88 TRP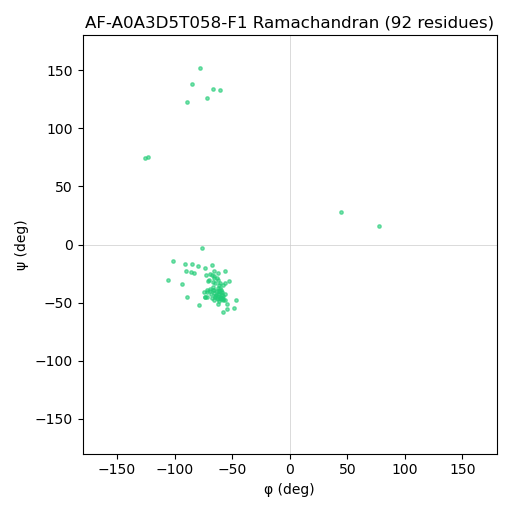 A O 1
ATOM 695 N N . LEU A 1 89 ? -3.090 -11.355 14.355 1.00 73.81 89 LEU A N 1
ATOM 696 C CA . LEU A 1 89 ? -1.731 -11.462 14.885 1.00 73.81 89 LEU A CA 1
ATOM 697 C C . LEU A 1 89 ? -1.449 -10.391 15.947 1.00 73.81 89 LEU A C 1
ATOM 699 O O . LEU A 1 89 ? -0.926 -10.699 17.014 1.00 73.81 89 LEU A O 1
ATOM 703 N N . THR A 1 90 ? -1.842 -9.139 15.704 1.00 74.06 90 THR A N 1
ATOM 704 C CA . THR A 1 90 ? -1.631 -8.057 16.679 1.00 74.06 90 THR A CA 1
ATOM 705 C C . THR A 1 90 ? -2.425 -8.229 17.970 1.00 74.06 90 THR A C 1
ATOM 707 O O . THR A 1 90 ? -2.018 -7.690 18.993 1.00 74.06 90 THR A O 1
ATOM 710 N N . ARG A 1 91 ? -3.521 -8.998 17.962 1.00 74.56 91 ARG A N 1
ATOM 711 C CA . ARG A 1 91 ? -4.267 -9.351 19.176 1.00 74.56 91 ARG A CA 1
ATOM 712 C C . ARG A 1 91 ? -3.529 -10.368 20.050 1.00 74.56 91 ARG A C 1
ATOM 714 O O . ARG A 1 91 ? -3.768 -10.372 21.247 1.00 74.56 91 ARG A O 1
ATOM 721 N N . PHE A 1 92 ? -2.665 -11.207 19.474 1.00 74.19 92 PHE A N 1
ATOM 722 C CA . PHE A 1 92 ? -1.838 -12.159 20.231 1.00 74.19 92 PHE A CA 1
ATOM 723 C C . PHE A 1 92 ? -0.524 -11.559 20.741 1.00 74.19 92 PHE A C 1
ATOM 725 O O . PHE A 1 92 ? 0.054 -12.094 21.680 1.00 74.19 92 PHE A O 1
ATOM 732 N N . VAL A 1 93 ? -0.027 -10.502 20.093 1.00 75.19 93 VAL A N 1
ATOM 733 C CA . VAL A 1 93 ? 1.249 -9.849 20.446 1.00 75.19 93 VAL A CA 1
ATOM 734 C C . VAL A 1 93 ? 1.061 -8.698 21.450 1.00 75.19 93 VAL A C 1
ATOM 736 O O . VAL A 1 93 ? 2.034 -8.278 22.074 1.00 75.19 93 VAL A O 1
ATOM 739 N N . ARG A 1 94 ? -0.167 -8.191 21.617 1.00 55.47 94 ARG A N 1
ATOM 740 C CA . ARG A 1 94 ? -0.553 -7.294 22.721 1.00 55.47 94 ARG A CA 1
ATOM 741 C C . ARG A 1 94 ? -0.803 -8.082 23.999 1.00 55.47 94 ARG A C 1
ATOM 743 O O . ARG A 1 94 ? -0.440 -7.542 25.064 1.00 55.47 94 ARG A O 1
#